Protein AF-A0A7S1KUS8-F1 (afdb_monomer_lite)

Structure (mmCIF, N/CA/C/O backbone):
data_AF-A0A7S1KUS8-F1
#
_entry.id   AF-A0A7S1KUS8-F1
#
loop_
_atom_site.group_PDB
_atom_site.id
_atom_site.type_symbol
_atom_site.label_atom_id
_atom_site.label_alt_id
_atom_site.label_comp_id
_atom_site.label_asym_id
_atom_site.label_entity_id
_atom_site.label_seq_id
_atom_site.pdbx_PDB_ins_code
_atom_site.Cartn_x
_atom_site.Cartn_y
_atom_site.Cartn_z
_atom_site.occupancy
_atom_site.B_iso_or_equiv
_atom_site.auth_seq_id
_atom_site.auth_comp_id
_atom_site.auth_asym_id
_atom_site.auth_atom_id
_atom_site.pdbx_PDB_model_num
ATOM 1 N N . PRO A 1 1 ? -16.842 7.464 4.954 1.00 34.91 1 PRO A N 1
ATOM 2 C CA . PRO A 1 1 ? -17.113 7.419 3.498 1.00 34.91 1 PRO A CA 1
ATOM 3 C C . PRO A 1 1 ? -15.803 7.521 2.700 1.00 34.91 1 PRO A C 1
ATOM 5 O O . PRO A 1 1 ? -15.121 8.533 2.756 1.00 34.91 1 PRO A O 1
ATOM 8 N N . TRP A 1 2 ? -15.451 6.415 2.051 1.00 37.22 2 TRP A N 1
ATOM 9 C CA . TRP A 1 2 ? -14.409 6.182 1.045 1.00 37.22 2 TRP A CA 1
ATOM 10 C C . TRP A 1 2 ? -13.812 7.423 0.346 1.00 37.22 2 TRP A C 1
ATOM 12 O O . TRP A 1 2 ? -14.482 8.041 -0.476 1.00 37.22 2 TRP A O 1
ATOM 22 N N . VAL A 1 3 ? -12.533 7.739 0.606 1.00 41.81 3 VAL A N 1
ATOM 23 C CA . VAL A 1 3 ? -11.787 8.816 -0.098 1.00 41.81 3 VAL A CA 1
ATOM 24 C C . VAL A 1 3 ? -10.615 8.288 -0.952 1.00 41.81 3 VAL A C 1
ATOM 26 O O . VAL A 1 3 ? -10.004 9.045 -1.693 1.00 41.81 3 VAL A O 1
ATOM 29 N N . PHE A 1 4 ? -10.327 6.981 -0.971 1.00 48.00 4 PHE A N 1
ATOM 30 C CA . PHE A 1 4 ? -9.127 6.455 -1.655 1.00 48.00 4 PHE A CA 1
ATOM 31 C C . PHE A 1 4 ? -9.330 5.918 -3.083 1.00 48.00 4 PHE A C 1
ATOM 33 O O . PHE A 1 4 ? -8.444 5.265 -3.621 1.00 48.00 4 PHE A O 1
ATOM 40 N N . LEU A 1 5 ? -10.463 6.197 -3.736 1.00 38.97 5 LEU A N 1
ATOM 41 C CA . LEU A 1 5 ? -10.789 5.615 -5.053 1.00 38.97 5 LEU A CA 1
ATOM 42 C C . LEU A 1 5 ? -10.876 6.618 -6.218 1.00 38.97 5 LEU A C 1
ATOM 44 O O . LEU A 1 5 ? -11.370 6.264 -7.284 1.00 38.97 5 LEU A O 1
ATOM 48 N N . LYS A 1 6 ? -10.365 7.849 -6.072 1.00 33.38 6 LYS A N 1
ATOM 49 C CA . LYS A 1 6 ? -10.420 8.874 -7.137 1.00 33.38 6 LYS A CA 1
ATOM 50 C C . LYS A 1 6 ? -9.049 9.277 -7.698 1.00 33.38 6 LYS A C 1
ATOM 52 O O . LYS A 1 6 ? -8.797 10.456 -7.909 1.00 33.38 6 LYS A O 1
ATOM 57 N N . GLY A 1 7 ? -8.170 8.303 -7.935 1.00 30.69 7 GLY A N 1
ATOM 58 C CA . GLY A 1 7 ? -6.871 8.541 -8.590 1.00 30.69 7 GLY A CA 1
ATOM 59 C C . GLY A 1 7 ? -6.553 7.631 -9.780 1.00 30.69 7 GLY A C 1
ATOM 60 O O . GLY A 1 7 ? -5.672 7.948 -10.564 1.00 30.69 7 GLY A O 1
ATOM 61 N N . ALA A 1 8 ? -7.271 6.520 -9.970 1.00 37.19 8 ALA A N 1
ATOM 62 C CA . ALA A 1 8 ? -6.840 5.465 -10.894 1.00 37.19 8 ALA A CA 1
ATOM 63 C C . ALA A 1 8 ? -7.105 5.726 -12.397 1.00 37.19 8 ALA A C 1
ATOM 65 O O . ALA A 1 8 ? -6.937 4.806 -13.191 1.00 37.19 8 ALA A O 1
ATOM 66 N N . THR A 1 9 ? -7.546 6.920 -12.821 1.00 33.88 9 THR A N 1
ATOM 67 C CA . THR A 1 9 ? -7.896 7.169 -14.245 1.00 33.88 9 THR A CA 1
ATOM 68 C C . THR A 1 9 ? -7.417 8.490 -14.849 1.00 33.88 9 THR A C 1
ATOM 70 O O . THR A 1 9 ? -7.768 8.791 -15.985 1.00 33.88 9 THR A O 1
ATOM 73 N N . THR A 1 10 ? -6.564 9.257 -14.176 1.00 31.78 10 THR A N 1
ATOM 74 C CA . THR A 1 10 ? -5.913 10.424 -14.795 1.00 31.78 10 THR A CA 1
ATOM 75 C C . THR A 1 10 ? -4.418 10.193 -14.813 1.00 31.78 10 THR A C 1
ATOM 77 O O . THR A 1 10 ? -3.794 10.124 -13.758 1.00 31.78 10 THR A O 1
ATOM 80 N N . GLY A 1 11 ? -3.885 9.994 -16.019 1.00 38.25 11 GLY A N 1
ATOM 81 C CA . GLY A 1 11 ? -2.472 9.753 -16.249 1.00 38.25 11 GLY A CA 1
ATOM 82 C C . GLY A 1 11 ? -1.606 10.870 -15.684 1.00 38.25 11 GLY A C 1
ATOM 83 O O . GLY A 1 11 ? -1.838 12.039 -15.962 1.00 38.25 11 GLY A O 1
ATOM 84 N N . ASP A 1 12 ? -0.615 10.483 -14.900 1.00 32.34 12 ASP A N 1
ATOM 85 C CA . ASP A 1 12 ? 0.775 10.685 -15.276 1.00 32.34 12 ASP A CA 1
ATOM 86 C C . ASP A 1 12 ? 1.609 9.621 -14.561 1.00 32.34 12 ASP A C 1
ATOM 88 O O . ASP A 1 12 ? 1.265 9.157 -13.470 1.00 32.34 12 ASP A O 1
ATOM 92 N N . GLY A 1 13 ? 2.628 9.127 -15.252 1.00 40.62 13 GLY A N 1
ATOM 93 C CA . GLY A 1 13 ? 3.414 7.988 -14.812 1.00 40.62 13 GLY A CA 1
ATOM 94 C C . GLY A 1 13 ? 4.251 8.311 -13.584 1.00 40.62 13 GLY A C 1
ATOM 95 O O . GLY A 1 13 ? 5.268 8.968 -13.705 1.00 40.62 13 GLY A O 1
ATOM 96 N N . GLU A 1 14 ? 3.876 7.742 -12.446 1.00 34.97 14 GLU A N 1
ATOM 97 C CA . GLU A 1 14 ? 4.803 7.234 -11.440 1.00 34.97 14 GLU A CA 1
ATOM 98 C C . GLU A 1 14 ? 4.051 6.162 -10.650 1.00 34.97 14 GLU A C 1
ATOM 100 O O . GLU A 1 14 ? 3.120 6.433 -9.892 1.00 34.97 14 GLU A O 1
ATOM 105 N N . GLY A 1 15 ? 4.398 4.900 -10.911 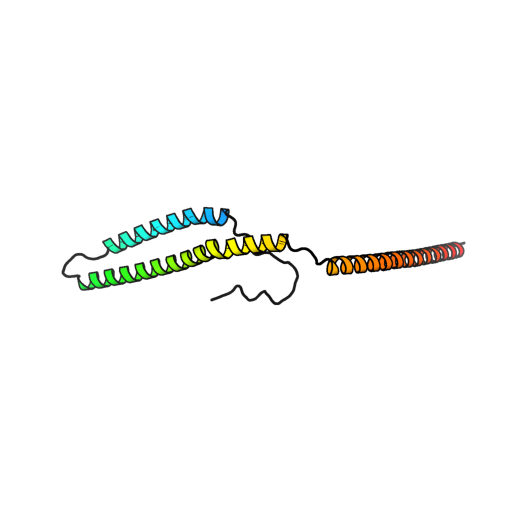1.00 39.22 15 GLY A N 1
ATOM 106 C CA . GLY A 1 15 ? 3.865 3.750 -10.193 1.00 39.22 15 GLY A CA 1
ATOM 107 C C . GLY A 1 15 ? 4.377 3.757 -8.760 1.00 39.22 15 GLY A C 1
ATOM 108 O O . GLY A 1 15 ? 5.284 3.000 -8.421 1.00 39.22 15 GLY A O 1
ATOM 109 N N . GLN A 1 16 ? 3.814 4.619 -7.918 1.00 37.88 16 GLN A N 1
ATOM 110 C CA . GLN A 1 16 ? 4.044 4.560 -6.488 1.00 37.88 16 GLN A CA 1
ATOM 111 C C . GLN A 1 16 ? 3.333 3.303 -5.986 1.00 37.88 16 GLN A C 1
ATOM 113 O O . GLN A 1 16 ? 2.118 3.282 -5.773 1.00 37.88 16 GLN A O 1
ATOM 118 N N . LEU A 1 17 ? 4.101 2.216 -5.866 1.00 45.41 17 LEU A N 1
ATOM 119 C CA . LEU A 1 17 ? 3.689 1.037 -5.118 1.00 45.41 17 LEU A CA 1
ATOM 120 C C . LEU A 1 17 ? 3.102 1.516 -3.781 1.00 45.41 17 LEU A C 1
ATOM 122 O O . LEU A 1 17 ? 3.689 2.412 -3.162 1.00 45.41 17 LEU A O 1
ATOM 126 N N . PRO A 1 18 ? 1.955 0.970 -3.333 1.00 47.75 18 PRO A N 1
ATOM 127 C CA . PRO A 1 18 ? 1.435 1.306 -2.018 1.00 47.75 18 PRO A CA 1
ATOM 128 C C . PRO A 1 18 ? 2.563 1.092 -1.004 1.00 47.75 18 PRO A C 1
ATOM 130 O O . PRO A 1 18 ? 3.224 0.048 -1.074 1.00 47.75 18 PRO A O 1
ATOM 133 N N . PRO A 1 19 ? 2.835 2.071 -0.122 1.00 46.91 19 PRO A N 1
ATOM 134 C CA . PRO A 1 19 ? 3.954 1.977 0.800 1.00 46.91 19 PRO A CA 1
ATOM 135 C C . PRO A 1 19 ? 3.842 0.655 1.557 1.00 46.91 19 PRO A C 1
ATOM 137 O O . PRO A 1 19 ? 2.766 0.313 2.06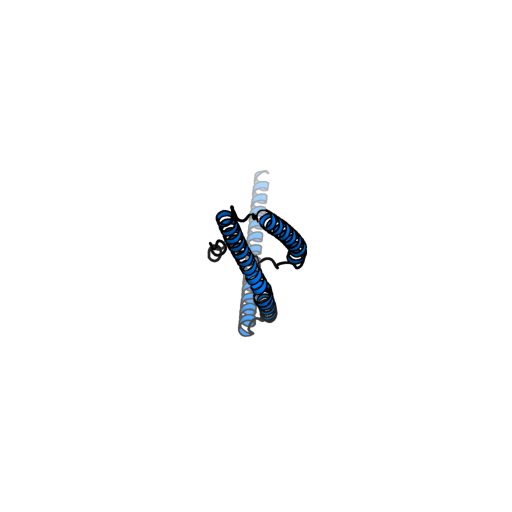2 1.00 46.91 19 PRO A O 1
ATOM 140 N N . LEU A 1 20 ? 4.931 -0.124 1.567 1.00 50.16 20 LEU A N 1
ATOM 141 C CA . LEU A 1 20 ? 5.023 -1.304 2.419 1.00 50.16 20 LEU A CA 1
ATOM 142 C C . LEU A 1 20 ? 4.734 -0.823 3.839 1.00 50.16 20 LEU A C 1
ATOM 144 O O . LEU A 1 20 ? 5.500 -0.025 4.366 1.00 50.16 20 LEU A O 1
ATOM 148 N N . VAL A 1 21 ? 3.635 -1.285 4.438 1.00 53.69 21 VAL A N 1
ATOM 149 C CA . VAL A 1 21 ? 3.401 -1.064 5.867 1.00 53.69 21 VAL A CA 1
ATOM 150 C C . VAL A 1 21 ? 4.555 -1.736 6.593 1.00 53.69 21 VAL A C 1
ATOM 152 O O . VAL A 1 21 ? 4.696 -2.962 6.563 1.00 53.69 21 VAL A O 1
ATOM 155 N N . THR A 1 22 ? 5.429 -0.903 7.135 1.00 56.44 22 THR A N 1
ATOM 156 C CA . THR A 1 22 ? 6.677 -1.295 7.769 1.00 56.44 22 THR A CA 1
ATOM 157 C C . THR A 1 22 ? 6.374 -1.925 9.123 1.00 56.44 22 THR A C 1
ATOM 159 O O . THR A 1 22 ? 5.443 -1.520 9.815 1.00 56.44 22 THR A O 1
ATOM 162 N N . GLU A 1 23 ? 7.155 -2.926 9.532 1.00 52.09 23 GLU A N 1
ATOM 163 C CA . GLU A 1 23 ? 7.015 -3.555 10.858 1.00 52.09 23 GLU A CA 1
ATOM 164 C C . GLU A 1 23 ? 7.124 -2.532 12.005 1.00 52.09 23 GLU A C 1
ATOM 166 O O . GLU A 1 23 ? 6.550 -2.727 13.079 1.00 52.09 23 GLU A O 1
ATOM 171 N N . ASP A 1 24 ? 7.803 -1.413 11.757 1.00 51.72 24 ASP A N 1
ATOM 172 C CA . ASP A 1 24 ? 7.920 -0.293 12.688 1.00 51.72 24 ASP A CA 1
ATOM 173 C C . ASP A 1 24 ? 6.579 0.413 12.950 1.00 51.72 24 ASP A C 1
ATOM 175 O O . ASP A 1 24 ? 6.301 0.776 14.097 1.00 51.72 24 ASP A O 1
ATOM 179 N N . ASP A 1 25 ? 5.678 0.479 11.961 1.00 58.69 25 ASP A N 1
ATOM 180 C CA . ASP A 1 25 ? 4.332 1.042 12.143 1.00 58.69 25 ASP A CA 1
ATOM 181 C C . ASP A 1 25 ? 3.484 0.184 13.094 1.00 58.69 25 ASP A C 1
ATOM 183 O O . ASP A 1 25 ? 2.629 0.692 13.826 1.00 58.69 25 ASP A O 1
ATOM 187 N N . GLN A 1 26 ? 3.725 -1.131 13.119 1.00 57.12 26 GLN A N 1
ATOM 188 C CA . GLN A 1 26 ? 3.044 -2.046 14.037 1.00 57.12 26 GLN A CA 1
ATOM 189 C C . GLN A 1 26 ? 3.641 -1.995 15.450 1.00 57.12 26 GLN A C 1
ATOM 191 O O . GLN A 1 26 ? 2.887 -2.034 16.427 1.00 57.12 26 GLN A O 1
ATOM 196 N N . LYS A 1 27 ? 4.966 -1.848 15.586 1.00 57.03 27 LYS A N 1
ATOM 197 C CA . LYS A 1 27 ? 5.642 -1.754 16.894 1.00 57.03 27 LYS A CA 1
ATOM 198 C C . LYS A 1 27 ? 5.272 -0.491 17.665 1.00 57.03 27 LYS A C 1
ATOM 200 O O . LYS A 1 27 ? 5.083 -0.565 18.877 1.00 57.03 27 LYS A O 1
ATOM 205 N N . GLU A 1 28 ? 5.093 0.643 16.991 1.00 62.06 28 GLU A N 1
ATOM 206 C CA . GLU A 1 28 ? 4.625 1.873 17.645 1.00 62.06 28 GLU A CA 1
ATOM 207 C C . GLU A 1 28 ? 3.150 1.830 18.070 1.00 62.06 28 GLU A C 1
ATOM 209 O O . GLU A 1 28 ? 2.724 2.597 18.941 1.00 62.06 28 GLU A O 1
ATOM 214 N N . LYS A 1 29 ? 2.349 0.959 17.453 1.00 64.44 29 LYS A N 1
ATOM 215 C CA . LYS A 1 29 ? 0.903 0.896 17.686 1.00 64.44 29 LYS A CA 1
ATOM 216 C C . LYS A 1 29 ? 0.551 0.167 18.985 1.00 64.44 29 LYS A C 1
ATOM 218 O O . LYS A 1 29 ? -0.391 0.565 19.667 1.00 64.44 29 LYS A O 1
ATOM 223 N N . ILE A 1 30 ? 1.344 -0.836 19.370 1.00 62.72 30 ILE A N 1
ATOM 224 C CA . ILE A 1 30 ? 1.103 -1.664 20.563 1.00 62.72 30 ILE A CA 1
ATOM 225 C C . ILE A 1 30 ? 1.137 -0.835 21.866 1.00 62.72 30 ILE A C 1
ATOM 227 O O . ILE A 1 30 ? 0.181 -0.920 22.639 1.00 62.72 30 ILE A O 1
ATOM 231 N N . PRO A 1 31 ? 2.148 0.021 22.128 1.00 67.69 31 PRO A N 1
ATOM 232 C CA . PRO A 1 31 ? 2.157 0.866 23.325 1.00 67.69 31 PRO A CA 1
ATOM 233 C C . PRO A 1 31 ? 0.976 1.843 23.377 1.00 67.69 31 PRO A C 1
ATOM 235 O O . PRO A 1 31 ? 0.392 2.050 24.442 1.00 67.69 31 PRO A O 1
ATOM 238 N N . LYS A 1 32 ? 0.585 2.404 22.222 1.00 72.38 32 LYS A N 1
ATOM 239 C CA . LYS A 1 32 ? -0.551 3.334 22.104 1.00 72.38 32 LYS A CA 1
ATOM 240 C C . LYS A 1 32 ? -1.879 2.634 22.431 1.00 72.38 32 LYS A C 1
ATOM 242 O O . LYS A 1 32 ? -2.702 3.194 23.153 1.00 72.38 32 LYS A O 1
ATOM 247 N N . GLU A 1 33 ? -2.069 1.392 21.980 1.00 69.38 33 GLU A N 1
ATOM 248 C CA . GLU A 1 33 ? -3.240 0.581 22.348 1.00 69.38 33 GLU A CA 1
ATOM 249 C C . GLU A 1 33 ? -3.261 0.207 23.836 1.00 69.38 33 GLU A C 1
ATOM 251 O O . GLU A 1 33 ? -4.316 0.286 24.465 1.00 69.38 33 GLU A O 1
ATOM 256 N N . ILE A 1 34 ? -2.118 -0.160 24.427 1.00 70.31 34 ILE A N 1
ATOM 257 C CA . ILE A 1 34 ? -2.028 -0.487 25.863 1.00 70.31 34 ILE A CA 1
ATOM 258 C C . ILE A 1 34 ? -2.409 0.728 26.716 1.00 70.31 34 ILE A C 1
ATOM 260 O O . ILE A 1 34 ? -3.209 0.613 27.648 1.00 70.31 34 ILE A O 1
ATOM 264 N N . GLN A 1 35 ? -1.882 1.905 26.372 1.00 73.56 35 GLN A N 1
ATOM 265 C CA . GLN A 1 35 ? -2.202 3.144 27.075 1.00 73.56 35 GLN A CA 1
ATOM 266 C C . GLN A 1 35 ? -3.681 3.519 26.921 1.00 73.56 35 GLN A C 1
ATOM 268 O O . GLN A 1 35 ? -4.321 3.916 27.896 1.00 73.56 35 GLN A O 1
ATOM 273 N N . SER A 1 36 ? -4.245 3.333 25.723 1.00 74.38 36 SER A N 1
ATOM 274 C CA . SER A 1 36 ? -5.676 3.524 25.485 1.00 74.38 36 SER A CA 1
ATOM 275 C C . SER A 1 36 ? -6.514 2.617 26.393 1.00 74.38 36 SER A C 1
ATOM 277 O O . SER A 1 36 ? -7.370 3.123 27.121 1.00 74.38 36 SER A O 1
ATOM 279 N N . ARG A 1 37 ? -6.219 1.306 26.436 1.00 75.25 37 ARG A N 1
ATOM 280 C CA . ARG A 1 37 ? -6.937 0.320 27.272 1.00 75.25 37 ARG A CA 1
ATOM 281 C C . ARG A 1 37 ? -6.959 0.708 28.748 1.00 75.25 37 ARG A C 1
ATOM 283 O O . ARG A 1 37 ? -8.026 0.687 29.356 1.00 75.25 37 ARG A O 1
ATOM 290 N N . SER A 1 38 ? -5.816 1.119 29.297 1.00 76.12 38 SER A N 1
ATOM 291 C CA . SER A 1 38 ? -5.721 1.556 30.696 1.00 76.12 38 SER A CA 1
ATOM 292 C C . SER A 1 38 ? -6.593 2.790 30.986 1.00 76.12 38 SER A C 1
ATOM 294 O O . SER A 1 38 ? -7.278 2.844 32.009 1.00 76.12 38 SER A O 1
ATOM 296 N N . GLY A 1 39 ? -6.649 3.754 30.059 1.00 79.38 39 GLY A N 1
ATOM 297 C CA . GLY A 1 39 ? -7.515 4.932 30.193 1.00 79.38 39 GLY A CA 1
ATOM 298 C C . GLY A 1 39 ? -9.011 4.594 30.174 1.00 79.38 39 GLY A C 1
ATOM 299 O O . GLY A 1 39 ? -9.806 5.197 30.903 1.00 79.38 39 GLY A O 1
ATOM 300 N N . ILE A 1 40 ? -9.401 3.599 29.378 1.00 80.12 40 ILE A N 1
ATOM 301 C CA . ILE A 1 40 ? -10.791 3.137 29.281 1.00 80.12 40 ILE A CA 1
ATOM 302 C C . ILE A 1 40 ? -11.212 2.391 30.548 1.00 80.12 40 ILE A C 1
ATOM 304 O O . ILE A 1 40 ? -12.292 2.652 31.071 1.00 80.12 40 ILE A O 1
ATOM 308 N N . GLU A 1 41 ? -10.357 1.515 31.077 1.00 81.31 41 GLU A N 1
ATOM 309 C CA . GLU A 1 41 ? -10.616 0.783 32.323 1.00 81.31 41 GLU A CA 1
ATOM 310 C C . GLU A 1 41 ? -10.780 1.734 33.519 1.00 81.31 41 GLU A C 1
ATOM 312 O O . GLU A 1 41 ? -11.708 1.588 34.320 1.00 81.31 41 GLU A O 1
ATOM 317 N N . SER A 1 42 ? -9.939 2.771 33.593 1.00 83.94 42 SER A N 1
ATOM 318 C CA . SER A 1 42 ? -10.060 3.829 34.601 1.00 83.94 42 SER A CA 1
ATOM 319 C C . SER A 1 42 ? -11.385 4.594 34.478 1.00 83.94 42 SER A C 1
ATOM 321 O O . SER A 1 42 ? -12.065 4.834 35.478 1.00 83.94 42 SER A O 1
ATOM 323 N N . THR A 1 43 ? -11.795 4.921 33.250 1.00 84.88 43 THR A N 1
ATOM 324 C CA . THR A 1 43 ? -13.059 5.625 32.983 1.00 84.88 43 THR A CA 1
ATOM 325 C C . THR A 1 43 ? -14.274 4.765 33.343 1.00 84.88 43 THR A C 1
ATOM 327 O O . THR A 1 43 ? -15.207 5.257 33.976 1.00 84.88 43 THR A O 1
ATOM 330 N N . LEU A 1 44 ? -14.250 3.474 33.000 1.00 84.62 44 LEU A N 1
ATOM 331 C CA . LEU A 1 44 ? -15.312 2.524 33.337 1.00 84.62 44 LEU A CA 1
ATOM 332 C C . LEU A 1 44 ? -15.434 2.336 34.854 1.00 84.62 44 LEU A C 1
ATOM 334 O O . LEU A 1 44 ? -16.539 2.359 35.391 1.00 84.62 44 LEU A O 1
ATOM 338 N N . SER A 1 45 ? -14.298 2.216 35.546 1.00 86.81 45 SER A N 1
ATOM 339 C CA . SER A 1 45 ? -14.246 2.101 37.007 1.00 86.81 45 SER A CA 1
ATOM 340 C C . SER A 1 45 ? -14.830 3.333 37.694 1.00 86.81 45 SER A C 1
ATOM 342 O O . SER A 1 45 ? -15.580 3.200 38.658 1.00 86.81 45 SER A O 1
ATOM 344 N N . LYS A 1 46 ? -14.549 4.530 37.167 1.00 88.69 46 LYS A N 1
ATOM 345 C CA . LYS A 1 46 ? -15.147 5.773 37.663 1.00 88.69 46 LYS A CA 1
ATOM 346 C C . LYS A 1 46 ? -16.666 5.786 37.474 1.00 88.69 46 LYS A C 1
ATOM 348 O O . LYS A 1 46 ? -17.394 6.065 38.417 1.00 88.69 46 LYS A O 1
ATOM 353 N N . TRP A 1 47 ? -17.156 5.414 36.292 1.00 86.31 47 TRP A N 1
ATOM 354 C CA . TRP A 1 47 ? -18.598 5.368 36.034 1.00 86.31 47 TRP A CA 1
ATOM 355 C C . TRP A 1 47 ? -19.338 4.331 36.879 1.00 86.31 47 TRP A C 1
ATOM 357 O O . TRP A 1 47 ? -20.496 4.556 37.208 1.00 86.31 47 TRP A O 1
ATOM 367 N N . LEU A 1 48 ? -18.686 3.227 37.253 1.00 88.81 48 LEU A N 1
ATOM 368 C CA . LEU A 1 48 ? -19.245 2.255 38.196 1.00 88.81 48 LEU A CA 1
ATOM 369 C C . LEU A 1 48 ? -19.387 2.833 39.610 1.00 88.81 48 LEU A C 1
ATOM 371 O O . LEU A 1 48 ? -20.372 2.545 40.283 1.00 88.81 48 LEU A O 1
ATOM 375 N N . GLN A 1 49 ? -18.429 3.652 40.050 1.00 89.94 49 GLN A N 1
ATOM 376 C CA . GLN A 1 49 ? -18.476 4.318 41.357 1.00 89.94 49 GLN A CA 1
ATOM 377 C C . GLN A 1 49 ? -19.538 5.427 41.420 1.00 89.94 49 GLN A C 1
ATOM 379 O O . GLN A 1 49 ? -20.055 5.705 42.496 1.00 89.94 49 GLN A O 1
ATOM 384 N N . ASP A 1 50 ? -19.890 6.024 40.278 1.00 88.75 50 ASP A N 1
ATOM 385 C CA . ASP A 1 50 ? -20.901 7.085 40.176 1.00 88.75 50 ASP A CA 1
ATOM 386 C C . ASP A 1 50 ? -22.358 6.559 40.223 1.00 88.75 50 ASP A C 1
ATOM 388 O O . ASP A 1 50 ? -23.308 7.356 40.182 1.00 88.75 50 ASP A O 1
ATOM 392 N N . ILE A 1 51 ? -22.558 5.234 40.275 1.00 88.50 51 ILE A N 1
ATOM 393 C CA . ILE A 1 51 ? -23.884 4.611 40.375 1.00 88.50 51 ILE A CA 1
ATOM 394 C C . ILE A 1 51 ? -24.355 4.676 41.835 1.00 88.50 51 ILE A C 1
ATOM 396 O O . ILE A 1 51 ? -23.714 4.088 42.711 1.00 88.50 51 ILE A O 1
ATOM 400 N N . PRO A 1 52 ? -25.482 5.350 42.116 1.00 88.56 52 PRO A N 1
ATOM 401 C CA . PRO A 1 52 ? -25.999 5.426 43.468 1.00 88.56 52 PRO A CA 1
ATOM 402 C C . PRO A 1 52 ? -26.463 4.058 43.973 1.00 88.56 52 PRO A C 1
ATOM 404 O O . PRO A 1 52 ? -27.044 3.259 43.240 1.00 88.56 52 PRO A O 1
ATOM 407 N N . THR A 1 53 ? -26.195 3.791 45.251 1.00 88.12 53 THR A N 1
ATOM 408 C CA . THR A 1 53 ? -26.528 2.521 45.925 1.00 88.12 53 THR A CA 1
ATOM 409 C C . THR A 1 53 ? -27.715 2.647 46.879 1.00 88.12 53 THR A C 1
ATOM 411 O O . THR A 1 53 ? -28.173 1.661 47.455 1.00 88.12 53 THR A O 1
ATOM 414 N N . GLU A 1 54 ? -28.238 3.859 47.048 1.00 90.25 54 GLU A N 1
ATOM 415 C CA . GLU A 1 54 ? -29.310 4.160 47.984 1.00 90.25 54 GLU A CA 1
ATOM 416 C C . GLU A 1 54 ? -30.682 3.824 47.382 1.00 90.25 54 GLU A C 1
ATOM 418 O O . GLU A 1 54 ? -31.008 4.214 46.263 1.00 90.25 54 GLU A O 1
ATOM 423 N N . ALA A 1 55 ? -31.540 3.155 48.158 1.00 79.94 55 ALA A N 1
ATOM 424 C CA . ALA A 1 55 ? -32.831 2.642 47.683 1.00 79.94 55 ALA A CA 1
ATOM 425 C C . ALA A 1 55 ? -33.831 3.719 47.206 1.00 79.94 55 ALA A C 1
ATOM 427 O O . ALA A 1 55 ? -34.818 3.393 46.557 1.00 79.94 55 ALA A O 1
ATOM 428 N N . HIS A 1 56 ? -33.598 4.996 47.517 1.00 87.50 56 HIS A N 1
ATOM 429 C CA . HIS A 1 56 ? -34.446 6.104 47.066 1.00 87.50 56 HIS A CA 1
ATOM 430 C C . HIS A 1 56 ? -34.029 6.672 45.696 1.00 87.50 56 HIS A C 1
ATOM 432 O O . HIS A 1 56 ? -34.753 7.491 45.142 1.00 87.50 56 HIS A O 1
ATOM 438 N N . GLN A 1 57 ? -32.893 6.229 45.145 1.00 87.88 57 GLN A N 1
ATOM 439 C CA . GLN A 1 57 ? -32.335 6.672 43.859 1.00 87.88 57 GLN A CA 1
ATOM 440 C C . GLN A 1 57 ? -32.318 5.537 42.821 1.00 87.88 57 GLN A C 1
ATOM 442 O O . GLN A 1 57 ? -31.517 5.551 41.891 1.00 87.88 57 GLN A O 1
ATOM 447 N N . ILE A 1 58 ? -33.189 4.531 42.973 1.00 88.19 58 ILE A N 1
ATOM 448 C CA . ILE A 1 58 ? -33.211 3.346 42.099 1.00 88.19 58 ILE A CA 1
ATOM 449 C C . ILE A 1 58 ? -33.400 3.734 40.629 1.00 88.19 58 ILE A C 1
ATOM 451 O O . ILE A 1 58 ? -32.686 3.207 39.781 1.00 88.19 58 ILE A O 1
ATOM 455 N N . ASP A 1 59 ? -34.292 4.678 40.324 1.00 90.31 59 ASP A N 1
ATOM 456 C CA . ASP A 1 59 ? -34.524 5.118 38.942 1.00 90.31 59 ASP A CA 1
ATOM 457 C C . ASP A 1 59 ? -33.260 5.750 38.327 1.00 90.31 59 ASP A C 1
ATOM 459 O O . ASP A 1 59 ? -32.868 5.415 37.210 1.00 90.31 59 ASP A O 1
ATOM 463 N N . GLU A 1 60 ? -32.539 6.577 39.093 1.00 90.75 60 GLU A N 1
ATOM 464 C CA . GLU A 1 60 ? -31.261 7.159 38.658 1.00 90.75 60 GLU A CA 1
ATOM 465 C C . GLU A 1 60 ? -30.168 6.088 38.494 1.00 90.75 60 GLU A C 1
ATOM 467 O O . GLU A 1 60 ? -29.368 6.137 37.554 1.00 90.75 60 GLU A O 1
ATOM 472 N N . ALA A 1 61 ? -30.132 5.094 39.386 1.00 90.38 61 ALA A N 1
ATOM 473 C CA . ALA A 1 61 ? -29.210 3.969 39.284 1.00 90.38 61 ALA A CA 1
ATOM 474 C C . ALA A 1 61 ? -29.462 3.157 38.004 1.00 90.38 61 ALA A C 1
ATOM 476 O O . ALA A 1 61 ? -28.508 2.815 37.300 1.00 90.38 61 ALA A O 1
ATOM 477 N N . VAL A 1 62 ? -30.730 2.897 37.668 1.00 92.19 62 VAL A N 1
ATOM 478 C CA . VAL A 1 62 ? -31.125 2.198 36.436 1.00 92.19 62 VAL A CA 1
ATOM 479 C C . VAL A 1 62 ? -30.676 2.981 35.201 1.00 92.19 62 VAL A C 1
ATOM 481 O O . VAL A 1 62 ? -30.028 2.399 34.326 1.00 92.19 62 VAL A O 1
ATOM 484 N N . ASP A 1 63 ? -30.916 4.293 35.155 1.00 92.06 63 ASP A N 1
ATOM 485 C CA . ASP A 1 63 ? -30.493 5.146 34.036 1.00 92.06 63 ASP A CA 1
ATOM 486 C C . ASP A 1 63 ? -28.968 5.152 33.854 1.00 92.06 63 ASP A C 1
ATOM 488 O O . ASP A 1 63 ? -28.457 5.011 32.734 1.00 92.06 63 ASP A O 1
ATOM 492 N N . LYS A 1 64 ? -28.207 5.260 34.952 1.00 90.69 64 LYS A N 1
ATOM 493 C CA . LYS A 1 64 ? -26.736 5.225 34.910 1.00 90.69 64 LYS A CA 1
ATOM 494 C C . LYS A 1 64 ? -26.206 3.864 34.466 1.00 90.69 64 LYS A C 1
ATOM 496 O O . LYS A 1 64 ? -25.288 3.820 33.644 1.00 90.69 64 LYS A O 1
ATOM 501 N N . VAL A 1 65 ? -26.798 2.763 34.932 1.00 92.81 65 VAL A N 1
ATOM 502 C CA . VAL A 1 65 ? -26.444 1.404 34.485 1.00 92.81 65 VAL A CA 1
ATOM 503 C C . VAL A 1 65 ? -26.742 1.232 32.996 1.00 92.81 65 VAL A C 1
ATOM 505 O O . VAL A 1 65 ? -25.885 0.761 32.246 1.00 92.81 65 VAL A O 1
ATOM 508 N N . GLN A 1 66 ? -27.916 1.656 32.529 1.00 92.06 66 GLN A N 1
ATOM 509 C CA . GLN A 1 66 ? -28.287 1.547 31.119 1.00 92.06 66 GLN A CA 1
ATOM 510 C C . GLN A 1 66 ? -27.347 2.370 30.227 1.00 92.06 66 GLN A C 1
ATOM 512 O O . GLN A 1 66 ? -26.880 1.890 29.189 1.00 92.06 66 GLN A O 1
ATOM 517 N N . MET A 1 67 ? -26.999 3.585 30.654 1.00 90.25 67 MET A N 1
ATOM 518 C CA . MET A 1 67 ? -26.029 4.427 29.959 1.00 90.25 67 MET A CA 1
ATOM 519 C C . MET A 1 67 ? -24.633 3.793 29.927 1.00 90.25 67 MET A C 1
ATOM 521 O O . MET A 1 67 ? -23.963 3.837 28.891 1.00 90.25 67 MET A O 1
ATOM 525 N N . LEU A 1 68 ? -24.199 3.180 31.032 1.00 91.12 68 LEU A N 1
ATOM 526 C CA . LEU A 1 68 ? -22.923 2.475 31.126 1.00 91.12 68 LEU A CA 1
ATOM 527 C C . LEU A 1 68 ? -22.860 1.312 30.127 1.00 91.12 68 LEU A C 1
ATOM 529 O O . LEU A 1 68 ? -21.883 1.192 29.383 1.00 91.12 68 LEU A O 1
ATOM 533 N N . VAL A 1 69 ? -23.920 0.502 30.050 1.00 92.62 69 VAL A N 1
ATOM 534 C CA . VAL A 1 69 ? -24.031 -0.616 29.098 1.00 92.62 69 VAL A CA 1
ATOM 535 C C . VAL A 1 69 ? -23.965 -0.117 27.655 1.00 92.62 69 VAL A C 1
ATOM 537 O O . VAL A 1 69 ? -23.179 -0.641 26.863 1.00 92.62 69 VAL A O 1
ATOM 540 N N . LEU A 1 70 ? -24.724 0.927 27.307 1.00 91.38 70 LEU A N 1
ATOM 541 C CA . LEU A 1 70 ? -24.728 1.494 25.953 1.00 91.38 70 LEU A CA 1
ATOM 542 C C . LEU A 1 70 ? -23.352 2.031 25.543 1.00 91.38 70 LEU A C 1
ATOM 544 O O . LEU A 1 70 ? -22.883 1.758 24.432 1.00 91.38 70 LEU A O 1
ATOM 548 N N . LYS A 1 71 ? -22.681 2.761 26.440 1.00 87.31 71 LYS A N 1
ATOM 549 C CA . LYS A 1 71 ? -21.328 3.276 26.192 1.00 87.31 71 LYS A CA 1
ATOM 550 C C . LYS A 1 71 ? -20.322 2.141 26.024 1.00 87.31 71 LYS A C 1
ATOM 552 O O . LYS A 1 71 ? -19.538 2.167 25.076 1.00 87.31 71 LYS A O 1
ATOM 557 N N . THR A 1 72 ? -20.391 1.124 26.882 1.00 88.25 72 THR A N 1
ATOM 558 C CA . THR A 1 72 ? -19.504 -0.047 26.833 1.00 88.25 72 THR A CA 1
ATOM 559 C C . THR A 1 72 ? -19.697 -0.830 25.539 1.00 88.25 72 THR A C 1
ATOM 561 O O . THR A 1 72 ? -18.726 -1.158 24.861 1.00 88.25 72 THR A O 1
ATOM 564 N N . TYR A 1 73 ? -20.945 -1.061 25.131 1.00 90.44 73 TYR A N 1
ATOM 565 C CA . TYR A 1 73 ? -21.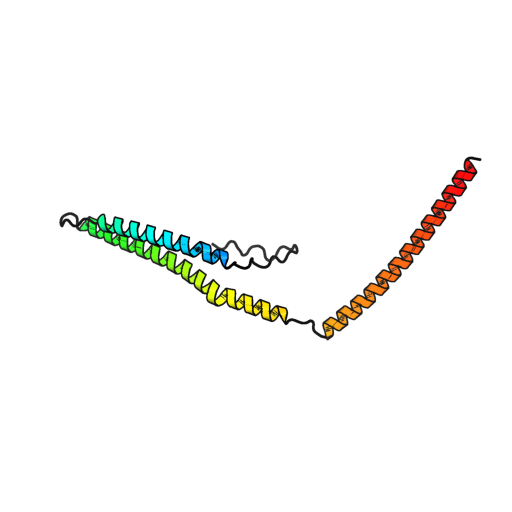249 -1.725 23.869 1.00 90.44 73 TYR A CA 1
ATOM 566 C C . TYR A 1 73 ? -20.726 -0.937 22.662 1.00 90.44 73 TYR A C 1
ATOM 568 O O . TYR A 1 73 ? -20.074 -1.507 21.785 1.00 90.44 73 TYR A O 1
ATOM 576 N N . SER A 1 74 ? -20.962 0.380 22.618 1.00 86.56 74 SER A N 1
ATOM 577 C CA . SER A 1 74 ? -20.453 1.215 21.525 1.00 86.56 74 SER A CA 1
ATOM 578 C C . SER A 1 74 ? -18.927 1.192 21.460 1.00 86.56 74 SER A C 1
ATOM 580 O O . SER A 1 74 ? -18.364 1.157 20.365 1.00 86.56 74 SER A O 1
ATOM 582 N N . PHE A 1 75 ? -18.269 1.177 22.621 1.00 85.75 75 PHE A N 1
ATOM 583 C CA . PHE A 1 75 ? -16.823 1.066 22.719 1.00 85.75 75 PHE A CA 1
ATOM 584 C C . PHE A 1 75 ? -16.316 -0.272 22.162 1.00 85.75 75 PHE A C 1
ATOM 586 O O . PHE A 1 75 ? -15.488 -0.273 21.250 1.00 85.75 75 PHE A O 1
ATOM 593 N N . ILE A 1 76 ? -16.863 -1.400 22.635 1.00 88.12 76 ILE A N 1
ATOM 594 C CA . ILE A 1 76 ? -16.508 -2.742 22.146 1.00 88.12 76 ILE A CA 1
ATOM 595 C C . ILE A 1 76 ? -16.704 -2.822 20.633 1.00 88.12 76 ILE A C 1
ATOM 597 O O . ILE A 1 76 ? -15.814 -3.276 19.922 1.00 88.12 76 ILE A O 1
ATOM 601 N N . ARG A 1 77 ? -17.840 -2.339 20.121 1.00 87.69 77 ARG A N 1
ATOM 602 C CA . ARG A 1 77 ? -18.130 -2.352 18.684 1.00 87.69 77 ARG A CA 1
ATOM 603 C C . ARG A 1 77 ? -17.088 -1.576 17.880 1.00 87.69 77 ARG A C 1
ATOM 605 O O . ARG A 1 77 ? -16.650 -2.073 16.850 1.00 87.69 77 ARG A O 1
ATOM 612 N N . SER A 1 78 ? -16.687 -0.390 18.343 1.00 83.62 78 SER A N 1
ATOM 613 C CA . SER A 1 78 ? -15.638 0.394 17.679 1.00 83.62 78 SER A CA 1
ATOM 614 C C . SER A 1 78 ? -14.321 -0.380 17.628 1.00 83.62 78 SER A C 1
ATOM 616 O O . SER A 1 78 ? -13.724 -0.498 16.566 1.00 83.62 78 SER A O 1
ATOM 618 N N . GLN A 1 79 ? -13.914 -0.968 18.755 1.00 83.94 79 GLN A N 1
ATOM 619 C CA . GLN A 1 79 ? -12.677 -1.745 18.837 1.00 83.94 79 GLN A CA 1
ATOM 620 C C . GLN A 1 79 ? -12.709 -2.982 17.943 1.00 83.94 79 GLN A C 1
ATOM 622 O O . GLN A 1 79 ? -11.739 -3.274 17.253 1.00 83.94 79 GLN A O 1
ATOM 627 N N . VAL A 1 80 ? -13.824 -3.713 17.928 1.00 87.56 80 VAL A N 1
ATOM 628 C CA . VAL A 1 80 ? -13.969 -4.904 17.086 1.00 87.56 80 VAL A CA 1
ATOM 629 C C . VAL A 1 80 ? -13.865 -4.536 15.607 1.00 87.56 80 VAL A C 1
ATOM 631 O O . VAL A 1 80 ? -13.194 -5.254 14.874 1.00 87.56 80 VAL A O 1
ATOM 634 N N . CYS A 1 81 ? -14.455 -3.422 15.163 1.00 83.50 81 CYS A N 1
ATOM 635 C CA . CYS A 1 81 ? -14.302 -2.958 13.781 1.00 83.50 81 CYS A CA 1
ATOM 636 C C . CYS A 1 81 ? -12.829 -2.716 13.415 1.00 83.50 81 CYS A C 1
ATOM 638 O O . CYS A 1 81 ? -12.367 -3.237 12.399 1.00 83.50 81 CYS A O 1
ATOM 640 N N . ASP A 1 82 ? -12.089 -2.005 14.268 1.00 80.00 82 ASP A N 1
ATOM 641 C CA . ASP A 1 82 ? -10.668 -1.717 14.040 1.00 80.00 82 ASP A CA 1
ATOM 642 C C . ASP A 1 82 ? -9.828 -3.009 14.014 1.00 80.00 82 ASP A C 1
ATOM 644 O O . ASP A 1 82 ? -8.959 -3.193 13.158 1.00 80.00 82 ASP A O 1
ATOM 648 N N . GLN A 1 83 ? -10.111 -3.950 14.921 1.00 85.06 83 GLN A N 1
ATOM 649 C CA . GLN A 1 83 ? -9.410 -5.236 14.986 1.00 85.06 83 GLN A CA 1
ATOM 650 C C . GLN A 1 83 ? -9.739 -6.144 13.795 1.00 85.06 83 GLN A C 1
ATOM 652 O O . GLN A 1 83 ? -8.853 -6.834 13.293 1.00 85.06 83 GLN A O 1
ATOM 657 N N . VAL A 1 84 ? -10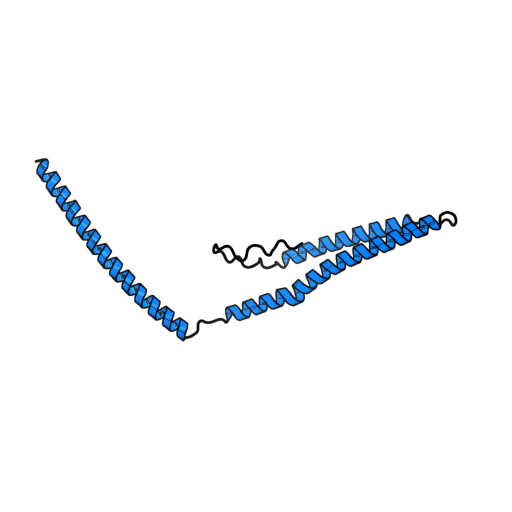.979 -6.132 13.298 1.00 85.00 84 VAL A N 1
ATOM 658 C CA . VAL A 1 84 ? -11.365 -6.875 12.087 1.00 85.00 84 VAL A CA 1
ATOM 659 C C . VAL A 1 84 ? -10.632 -6.327 10.863 1.00 85.00 84 VAL A C 1
ATOM 661 O O . VAL A 1 84 ? -10.161 -7.113 10.040 1.00 85.00 84 VAL A O 1
ATOM 664 N N . GLU A 1 85 ? -10.473 -5.007 10.753 1.00 79.81 85 GLU A N 1
ATOM 665 C CA . GLU A 1 85 ? -9.680 -4.400 9.680 1.00 79.81 85 GLU A CA 1
ATOM 666 C C . GLU A 1 85 ? -8.205 -4.819 9.766 1.00 79.81 85 GLU A C 1
ATOM 668 O O . GLU A 1 85 ? -7.625 -5.261 8.769 1.00 79.81 85 GLU A O 1
ATOM 673 N N . LEU A 1 86 ? -7.605 -4.758 10.959 1.00 79.81 86 LEU A N 1
ATOM 674 C CA . LEU A 1 86 ? -6.217 -5.179 11.175 1.00 79.81 86 LEU A CA 1
ATOM 675 C C . LEU A 1 86 ? -6.005 -6.667 10.899 1.00 79.81 86 LEU A C 1
ATOM 677 O O . LEU A 1 86 ? -4.996 -7.050 10.297 1.00 79.81 86 LEU A O 1
ATOM 681 N N . PHE A 1 87 ? -6.960 -7.502 11.301 1.00 86.62 87 PHE A N 1
ATOM 682 C CA . PHE A 1 87 ? -6.961 -8.923 10.994 1.00 86.62 87 PHE A CA 1
ATOM 683 C C . PHE A 1 87 ? -7.008 -9.142 9.482 1.00 86.62 87 PHE A C 1
ATOM 685 O O . PHE A 1 87 ? -6.168 -9.858 8.934 1.00 86.62 87 PHE A O 1
ATOM 692 N N . ALA A 1 88 ? -7.934 -8.477 8.787 1.00 83.19 88 ALA A N 1
ATOM 693 C CA . ALA A 1 88 ? -8.070 -8.623 7.346 1.00 83.19 88 ALA A CA 1
ATOM 694 C C . ALA A 1 88 ? -6.803 -8.177 6.599 1.00 83.19 88 ALA A C 1
ATOM 696 O O . ALA A 1 88 ? -6.356 -8.826 5.647 1.00 83.19 88 ALA A O 1
ATOM 697 N N . TYR A 1 89 ? -6.184 -7.097 7.074 1.00 76.31 89 TYR A N 1
ATOM 698 C CA . TYR A 1 89 ? -4.916 -6.609 6.556 1.00 76.31 89 TYR A CA 1
ATOM 699 C C . TYR A 1 89 ? -3.790 -7.640 6.740 1.00 76.31 89 TYR A C 1
ATOM 701 O O . TYR A 1 89 ? -3.079 -7.966 5.787 1.00 76.31 89 TYR A O 1
ATOM 709 N N . SER A 1 90 ? -3.651 -8.180 7.950 1.00 82.44 90 SER A N 1
ATOM 710 C CA . SER A 1 90 ? -2.520 -9.034 8.331 1.00 82.44 90 SER A CA 1
ATOM 711 C C . SER A 1 90 ? -2.618 -10.449 7.760 1.00 82.44 90 SER A C 1
ATOM 713 O O . SER A 1 90 ? -1.604 -11.005 7.347 1.00 82.44 90 SER A O 1
ATOM 715 N N . PHE A 1 91 ? -3.819 -11.031 7.709 1.00 84.00 91 PHE A N 1
ATOM 716 C CA . PHE A 1 91 ? -4.013 -12.424 7.290 1.00 84.00 91 PHE A CA 1
ATOM 717 C C . PHE A 1 91 ? -4.359 -12.590 5.813 1.00 84.00 91 PHE A C 1
ATOM 719 O O . PHE A 1 91 ? -4.064 -13.639 5.243 1.00 84.00 91 PHE A O 1
ATOM 726 N N . PHE A 1 92 ? -4.951 -11.580 5.172 1.00 85.69 92 PHE A N 1
ATOM 727 C CA . PHE A 1 92 ? -5.295 -11.669 3.752 1.00 85.69 92 PHE A CA 1
ATOM 728 C C . PHE A 1 92 ? -4.444 -10.727 2.915 1.00 85.69 92 PHE A C 1
ATOM 730 O O . PHE A 1 92 ? -3.693 -11.186 2.056 1.00 85.69 92 PHE A O 1
ATOM 737 N N . LYS A 1 93 ? -4.508 -9.417 3.176 1.00 82.44 93 LYS A N 1
ATOM 738 C CA . LYS A 1 93 ? -3.897 -8.427 2.278 1.00 82.44 93 LYS A CA 1
ATOM 739 C C . LYS A 1 93 ? -2.380 -8.580 2.182 1.00 82.44 93 LYS A C 1
ATOM 741 O O . LYS A 1 93 ? -1.865 -8.691 1.074 1.00 82.44 93 LYS A O 1
ATOM 746 N N . VAL A 1 94 ? -1.663 -8.607 3.306 1.00 81.88 94 VAL A N 1
ATOM 747 C CA . VAL A 1 94 ? -0.194 -8.723 3.295 1.00 81.88 94 VAL A CA 1
ATOM 748 C C . VAL A 1 94 ? 0.269 -10.042 2.661 1.00 81.88 94 VAL A C 1
ATOM 750 O O . VAL A 1 94 ? 1.103 -9.983 1.756 1.00 81.88 94 VAL A O 1
ATOM 753 N N . PRO A 1 95 ? -0.271 -11.219 3.036 1.00 85.00 95 PRO A N 1
ATOM 754 C CA . PRO A 1 95 ? 0.098 -12.475 2.386 1.00 85.00 95 PRO A CA 1
ATOM 755 C C . PRO A 1 95 ? -0.206 -12.497 0.885 1.00 85.00 95 PRO A C 1
ATOM 757 O O . PRO A 1 95 ? 0.627 -12.952 0.105 1.00 85.00 95 PRO A O 1
ATOM 760 N N . MET A 1 96 ? -1.356 -11.962 0.458 1.00 88.56 96 MET A N 1
ATOM 761 C CA . MET A 1 96 ? -1.705 -11.882 -0.965 1.00 88.56 96 MET A CA 1
ATOM 762 C C . MET A 1 96 ? -0.758 -10.966 -1.741 1.00 88.56 96 MET A C 1
ATOM 764 O O . MET A 1 96 ? -0.344 -11.327 -2.839 1.00 88.56 96 MET A O 1
ATOM 768 N N . LEU A 1 97 ? -0.381 -9.815 -1.176 1.00 83.75 97 LEU A N 1
ATOM 769 C CA . LEU A 1 97 ? 0.581 -8.903 -1.799 1.00 83.75 97 LEU A CA 1
ATOM 770 C C . LEU A 1 97 ? 1.973 -9.528 -1.910 1.00 83.75 97 LEU A C 1
ATOM 772 O O . LEU A 1 97 ? 2.611 -9.395 -2.950 1.00 83.75 97 LEU A O 1
ATOM 776 N N . ARG A 1 98 ? 2.429 -10.246 -0.875 1.00 85.94 98 ARG A N 1
ATOM 777 C CA . ARG A 1 98 ? 3.700 -10.986 -0.925 1.00 85.94 98 ARG A CA 1
ATOM 778 C C . ARG A 1 98 ? 3.678 -12.042 -2.027 1.00 85.94 98 ARG A C 1
ATOM 780 O O . ARG A 1 98 ? 4.595 -12.079 -2.839 1.00 85.94 98 ARG A O 1
ATOM 787 N N . ARG A 1 99 ? 2.599 -12.825 -2.119 1.00 90.38 99 ARG A N 1
ATOM 788 C CA . ARG A 1 99 ? 2.462 -13.842 -3.170 1.00 90.38 99 ARG A CA 1
ATOM 789 C C . ARG A 1 99 ? 2.400 -13.231 -4.569 1.00 90.38 99 ARG A C 1
ATOM 791 O O . ARG A 1 99 ? 3.060 -13.724 -5.471 1.00 90.38 99 ARG A O 1
ATOM 798 N N . LEU A 1 100 ? 1.679 -12.123 -4.736 1.00 90.62 100 LEU A N 1
ATOM 799 C CA . LEU A 1 100 ? 1.655 -11.391 -6.002 1.00 90.62 100 LEU A CA 1
ATOM 800 C C . LEU A 1 100 ? 3.056 -10.903 -6.397 1.00 90.62 100 LEU A C 1
ATOM 802 O O . LEU A 1 100 ? 3.439 -11.044 -7.552 1.00 90.62 100 LEU A O 1
ATOM 806 N N . ALA A 1 101 ? 3.830 -10.363 -5.452 1.00 87.94 101 ALA A N 1
ATOM 807 C CA . ALA A 1 101 ? 5.200 -9.929 -5.714 1.00 87.94 101 ALA A CA 1
ATOM 808 C C . ALA A 1 101 ? 6.111 -11.101 -6.129 1.00 87.94 101 ALA A C 1
ATOM 810 O O . ALA A 1 101 ? 6.928 -10.954 -7.037 1.00 87.94 101 ALA A O 1
ATOM 811 N N . GLU A 1 102 ? 5.948 -12.271 -5.507 1.00 92.38 102 GLU A N 1
ATOM 812 C CA . GLU A 1 102 ? 6.650 -13.498 -5.900 1.00 92.38 102 GLU A CA 1
ATOM 813 C C . GLU A 1 102 ? 6.242 -14.006 -7.288 1.00 92.38 102 GLU A C 1
ATOM 815 O O . GLU A 1 102 ? 7.080 -14.531 -8.016 1.00 92.38 102 GLU A O 1
ATOM 820 N N . ASP A 1 103 ? 4.973 -13.879 -7.665 1.00 92.38 103 ASP A N 1
ATOM 821 C CA . ASP A 1 103 ? 4.508 -14.286 -8.992 1.00 92.38 103 ASP A CA 1
ATOM 822 C C . ASP A 1 103 ? 4.999 -13.306 -10.065 1.00 92.38 103 ASP A C 1
ATOM 824 O O . ASP A 1 103 ? 5.470 -13.725 -11.121 1.00 92.38 103 ASP A O 1
ATOM 828 N N . MET A 1 104 ? 4.984 -12.003 -9.769 1.00 88.81 104 MET A N 1
ATOM 829 C CA . MET A 1 104 ? 5.532 -10.963 -10.644 1.00 88.81 104 MET A CA 1
ATOM 830 C C . MET A 1 104 ? 7.041 -11.106 -10.851 1.00 88.81 104 MET A C 1
ATOM 832 O O . MET A 1 104 ? 7.521 -10.840 -11.949 1.00 88.81 104 MET A O 1
ATOM 836 N N . SER A 1 105 ? 7.799 -11.546 -9.841 1.00 90.38 105 SER A N 1
ATOM 837 C CA . SER A 1 105 ? 9.247 -11.750 -9.994 1.00 90.38 105 SER A CA 1
ATOM 838 C C . SER A 1 105 ? 9.597 -12.927 -10.909 1.00 90.38 105 SER A C 1
ATOM 840 O O . SER A 1 105 ? 10.689 -12.957 -11.471 1.00 90.38 105 SER A O 1
ATOM 842 N N . LYS A 1 106 ? 8.666 -13.869 -11.092 1.00 91.12 106 LYS A N 1
ATOM 843 C CA . LYS A 1 106 ? 8.794 -15.019 -12.000 1.00 91.12 106 LYS A CA 1
ATOM 844 C C . LYS A 1 106 ? 8.226 -14.745 -13.391 1.00 91.12 106 LYS A C 1
ATOM 846 O O . LYS A 1 106 ? 8.328 -15.610 -14.258 1.00 91.12 106 LYS A O 1
ATOM 851 N N . MET A 1 107 ? 7.585 -13.594 -13.610 1.00 87.75 107 MET A N 1
ATOM 852 C CA . MET A 1 107 ? 7.068 -13.243 -14.929 1.00 87.75 107 MET A CA 1
ATOM 853 C C . MET A 1 107 ? 8.233 -12.972 -15.877 1.00 87.75 107 MET A C 1
ATOM 855 O O . MET A 1 107 ? 8.941 -11.975 -15.758 1.00 87.75 107 MET A O 1
ATOM 859 N N . GLU A 1 108 ? 8.397 -13.856 -16.853 1.00 88.25 108 GLU A N 1
ATOM 860 C CA . GLU A 1 108 ? 9.305 -13.655 -17.972 1.00 88.25 108 GLU A CA 1
ATOM 861 C C . GLU A 1 108 ? 8.526 -13.265 -19.227 1.00 88.25 108 GLU A C 1
ATOM 863 O O . GLU A 1 108 ? 7.376 -13.663 -19.425 1.00 88.25 108 GLU A O 1
ATOM 868 N N . LEU A 1 109 ? 9.172 -12.496 -20.106 1.00 86.31 109 LEU A N 1
ATOM 869 C CA . LEU A 1 109 ? 8.646 -12.268 -21.447 1.00 86.31 109 LEU A CA 1
ATOM 870 C C . LEU A 1 109 ? 8.517 -13.604 -22.185 1.00 86.31 109 LEU A C 1
ATOM 872 O O . LEU A 1 109 ? 9.428 -14.435 -22.131 1.00 86.31 109 LEU A O 1
ATOM 876 N N . SER A 1 110 ? 7.418 -13.769 -22.922 1.00 90.50 110 SER A N 1
ATOM 877 C CA . SER A 1 110 ? 7.276 -14.881 -23.860 1.00 90.50 110 SER A CA 1
ATOM 878 C C . SER A 1 110 ? 8.422 -14.855 -24.873 1.00 90.50 110 SER A C 1
ATOM 880 O O . SER A 1 110 ? 8.883 -13.782 -25.268 1.00 90.50 110 SER A O 1
ATOM 882 N N . ASP A 1 111 ? 8.859 -16.019 -25.349 1.00 90.31 111 ASP A N 1
ATOM 883 C CA . ASP A 1 111 ? 9.911 -16.107 -26.370 1.00 90.31 111 ASP A CA 1
ATOM 884 C C . ASP A 1 111 ? 9.527 -15.372 -27.663 1.00 90.31 111 ASP A C 1
ATOM 886 O O . ASP A 1 111 ? 10.376 -14.765 -28.322 1.00 90.31 111 ASP A O 1
ATOM 890 N N . MET A 1 112 ? 8.232 -15.341 -27.992 1.00 91.75 112 MET A N 1
ATOM 891 C CA . MET A 1 112 ? 7.710 -14.541 -29.101 1.00 91.75 112 MET A CA 1
ATOM 892 C C . MET A 1 112 ? 7.922 -13.039 -28.861 1.00 91.75 112 MET A C 1
ATOM 894 O O . MET A 1 112 ? 8.378 -12.326 -29.757 1.00 91.75 112 MET A O 1
ATOM 898 N N . ASP A 1 113 ? 7.638 -12.559 -27.649 1.00 91.94 113 ASP A N 1
ATOM 899 C CA . ASP A 1 113 ? 7.819 -11.153 -27.289 1.00 91.94 113 ASP A CA 1
ATOM 900 C C . ASP A 1 113 ? 9.301 -10.784 -27.263 1.00 91.94 113 ASP A C 1
ATOM 902 O O . ASP A 1 113 ? 9.679 -9.774 -27.856 1.00 91.94 113 ASP A O 1
ATOM 906 N N . LYS A 1 114 ? 10.158 -11.625 -26.664 1.00 93.00 114 LYS A N 1
ATOM 907 C CA . LYS A 1 114 ? 11.623 -11.452 -26.674 1.00 93.00 114 LYS A CA 1
ATOM 908 C C . LYS A 1 114 ? 12.134 -11.275 -28.107 1.00 93.00 114 LYS A C 1
ATOM 910 O O . LYS A 1 114 ? 12.807 -10.287 -28.399 1.00 93.00 114 LYS A O 1
ATOM 915 N N . THR A 1 115 ? 11.722 -12.161 -29.014 1.00 93.00 115 THR A N 1
ATOM 916 C CA . THR A 1 115 ? 12.118 -12.122 -30.430 1.00 93.00 115 THR A CA 1
ATOM 917 C C . THR A 1 115 ? 11.635 -10.843 -31.123 1.00 93.00 115 THR A C 1
ATOM 919 O O . THR A 1 115 ? 12.399 -10.182 -31.829 1.00 93.00 115 THR A O 1
ATOM 922 N N . ASN A 1 116 ? 10.382 -10.441 -30.889 1.00 94.25 116 ASN A N 1
ATOM 923 C CA . ASN A 1 116 ? 9.827 -9.203 -31.441 1.00 94.25 116 ASN A CA 1
ATOM 924 C C . ASN A 1 116 ? 10.565 -7.958 -30.922 1.00 94.25 116 ASN A C 1
ATOM 926 O O . ASN A 1 116 ? 10.867 -7.046 -31.700 1.00 94.25 116 ASN A O 1
ATOM 930 N N . TYR A 1 117 ? 10.887 -7.913 -29.627 1.00 93.00 117 TYR A N 1
ATOM 931 C CA . TYR A 1 117 ? 11.644 -6.813 -29.030 1.00 93.00 117 TYR A CA 1
ATOM 932 C C . TYR A 1 117 ? 13.072 -6.742 -29.569 1.00 93.00 117 TYR A C 1
ATOM 934 O O . TYR A 1 117 ? 13.551 -5.644 -29.857 1.00 93.00 117 TYR A O 1
ATOM 942 N N . GLU A 1 118 ? 13.743 -7.876 -29.754 1.00 95.06 118 GLU A N 1
ATOM 943 C CA . GLU A 1 118 ? 15.081 -7.930 -30.347 1.00 95.06 118 GLU A CA 1
ATOM 944 C C . GLU A 1 118 ? 15.082 -7.468 -31.805 1.00 95.06 118 GLU A C 1
ATOM 946 O O . GLU A 1 118 ? 15.888 -6.610 -32.175 1.00 95.06 118 GLU A O 1
ATOM 951 N N . ALA A 1 119 ? 14.139 -7.953 -32.615 1.00 94.81 119 ALA A N 1
ATOM 952 C CA . ALA A 1 119 ? 13.982 -7.524 -34.002 1.00 94.81 119 ALA A CA 1
ATOM 953 C C . ALA A 1 119 ? 13.726 -6.012 -34.092 1.00 94.81 119 ALA A C 1
ATOM 955 O O . ALA A 1 119 ? 14.389 -5.302 -34.855 1.00 94.81 119 ALA A O 1
ATOM 956 N N . ARG A 1 120 ? 12.823 -5.493 -33.248 1.00 95.50 120 ARG A N 1
ATOM 957 C CA . ARG A 1 120 ? 12.550 -4.056 -33.146 1.00 95.50 120 ARG A CA 1
ATOM 958 C C . ARG A 1 120 ? 13.794 -3.278 -32.722 1.00 95.50 120 ARG A C 1
ATOM 960 O O . ARG A 1 120 ? 14.111 -2.266 -33.339 1.00 95.50 120 ARG A O 1
ATOM 967 N N . ARG A 1 121 ? 14.526 -3.746 -31.709 1.00 95.81 121 ARG A N 1
ATOM 968 C CA . ARG A 1 121 ? 15.761 -3.106 -31.234 1.00 95.81 121 ARG A CA 1
ATOM 969 C C . ARG A 1 121 ? 16.824 -3.046 -32.327 1.00 95.81 121 ARG A C 1
ATOM 971 O O . ARG A 1 121 ? 17.479 -2.018 -32.464 1.00 95.81 121 ARG A O 1
ATOM 978 N N . ASN A 1 122 ? 16.993 -4.118 -33.096 1.00 96.25 122 ASN A N 1
ATOM 979 C CA . ASN A 1 122 ? 17.959 -4.165 -34.191 1.00 96.25 122 ASN A CA 1
ATOM 980 C C . ASN A 1 122 ? 17.583 -3.190 -35.305 1.00 96.25 122 ASN A C 1
ATOM 982 O O . ASN A 1 122 ? 18.437 -2.427 -35.747 1.00 96.25 122 ASN A O 1
ATOM 986 N N . ARG A 1 123 ? 16.301 -3.138 -35.681 1.00 96.38 123 ARG A N 1
ATOM 987 C CA . ARG A 1 123 ? 15.804 -2.157 -36.649 1.00 96.38 123 ARG A CA 1
ATOM 988 C C . ARG A 1 123 ? 16.058 -0.720 -36.189 1.00 96.38 123 ARG A C 1
ATOM 990 O O . ARG A 1 123 ? 16.620 0.062 -36.944 1.00 96.38 123 ARG A O 1
ATOM 997 N N . LEU A 1 124 ? 15.705 -0.388 -34.944 1.00 96.69 124 LEU A N 1
ATOM 998 C CA . LEU A 1 124 ? 15.918 0.964 -34.416 1.00 96.69 124 LEU A CA 1
ATOM 999 C C . LEU A 1 124 ? 17.403 1.339 -34.346 1.00 96.69 124 LEU A C 1
ATOM 1001 O O . LEU A 1 124 ? 17.739 2.496 -34.563 1.00 96.69 124 LEU A O 1
ATOM 1005 N N . LYS A 1 125 ? 18.301 0.393 -34.044 1.00 97.25 125 LYS A N 1
ATOM 1006 C CA . LYS A 1 125 ? 19.748 0.662 -34.065 1.00 97.25 125 LYS A CA 1
ATOM 1007 C C . LYS A 1 125 ? 20.224 1.073 -35.455 1.00 97.25 125 LYS A C 1
ATOM 1009 O O . LYS A 1 125 ? 20.952 2.051 -35.558 1.00 97.25 125 LYS A O 1
ATOM 1014 N N . VAL A 1 126 ? 19.780 0.360 -36.491 1.00 96.69 126 VAL A N 1
ATOM 1015 C CA . VAL A 1 126 ? 20.116 0.697 -37.881 1.00 96.69 126 VAL A CA 1
ATOM 1016 C C . VAL A 1 126 ? 19.598 2.093 -38.229 1.00 96.69 126 VAL A C 1
ATOM 1018 O O . VAL A 1 126 ? 20.375 2.921 -38.687 1.00 96.69 126 VAL A O 1
ATOM 1021 N N . GLU A 1 127 ? 18.334 2.393 -37.913 1.00 96.62 127 GLU A N 1
ATOM 1022 C CA . GLU A 1 127 ? 17.745 3.721 -38.159 1.00 96.62 127 GLU A CA 1
ATOM 1023 C C . GLU A 1 127 ? 18.510 4.843 -37.420 1.00 96.62 127 GLU A C 1
ATOM 1025 O O . GLU A 1 127 ? 18.728 5.923 -37.969 1.00 96.62 127 GLU A O 1
ATOM 1030 N N . ILE A 1 128 ? 18.969 4.593 -36.187 1.00 96.88 128 ILE A N 1
ATOM 1031 C CA . ILE A 1 128 ? 19.790 5.547 -35.421 1.00 96.88 128 ILE A CA 1
ATOM 1032 C C . ILE A 1 128 ? 21.160 5.762 -36.071 1.00 96.88 128 ILE A C 1
ATOM 1034 O O . ILE A 1 128 ? 21.634 6.899 -36.128 1.00 96.88 128 ILE A O 1
ATOM 1038 N N . ASP A 1 129 ? 21.815 4.697 -36.527 1.00 97.12 129 ASP A N 1
ATOM 1039 C CA . ASP A 1 129 ? 23.137 4.794 -37.146 1.00 97.12 129 ASP A CA 1
ATOM 1040 C C . ASP A 1 129 ? 23.065 5.512 -38.502 1.00 97.12 129 ASP A C 1
ATOM 1042 O O . ASP A 1 129 ? 23.887 6.390 -38.771 1.00 97.12 129 ASP A O 1
ATOM 1046 N N . GLU A 1 130 ? 22.036 5.241 -39.306 1.00 96.88 130 GLU A N 1
ATOM 1047 C CA . GLU A 1 130 ? 21.753 5.979 -40.544 1.00 96.88 130 GLU A CA 1
ATOM 1048 C C . GLU A 1 130 ? 21.512 7.469 -40.270 1.00 96.88 130 GLU A C 1
ATOM 1050 O O . GLU A 1 130 ? 22.128 8.329 -40.904 1.00 96.88 130 GLU A O 1
ATOM 1055 N N . ALA A 1 131 ? 20.687 7.793 -39.270 1.00 96.19 131 ALA A N 1
ATOM 1056 C CA . ALA A 1 131 ? 20.437 9.177 -38.878 1.00 96.19 131 ALA A CA 1
ATOM 1057 C C . ALA A 1 131 ? 21.714 9.886 -38.394 1.00 96.19 131 ALA A C 1
ATOM 1059 O O . ALA A 1 131 ? 21.918 11.065 -38.689 1.00 96.19 131 ALA A O 1
ATOM 1060 N N . ARG A 1 132 ? 22.604 9.181 -37.684 1.00 97.25 132 ARG A N 1
ATOM 1061 C CA . ARG A 1 132 ? 23.908 9.718 -37.261 1.00 97.25 132 ARG A CA 1
ATOM 1062 C C . ARG A 1 132 ? 24.823 10.017 -38.441 1.00 97.25 132 ARG A C 1
ATOM 1064 O O . ARG A 1 132 ? 25.489 11.051 -38.423 1.00 97.25 132 ARG A O 1
ATOM 1071 N N . ILE A 1 133 ? 24.865 9.136 -39.440 1.00 96.69 133 ILE A N 1
ATOM 1072 C CA . ILE A 1 133 ? 25.649 9.354 -40.661 1.00 96.69 133 ILE A CA 1
ATOM 1073 C C . ILE A 1 133 ? 25.117 10.584 -41.397 1.00 96.69 133 ILE A C 1
ATOM 1075 O O . ILE A 1 133 ? 25.886 11.508 -41.655 1.00 96.69 133 ILE A O 1
ATOM 1079 N N . ALA A 1 134 ? 23.805 10.651 -41.630 1.00 95.88 134 ALA A N 1
ATOM 1080 C CA . ALA A 1 134 ? 23.178 11.791 -42.296 1.00 95.88 134 ALA A CA 1
ATOM 1081 C C . ALA A 1 134 ? 23.440 13.114 -41.553 1.00 95.88 134 ALA A C 1
ATOM 1083 O O . ALA A 1 134 ? 23.769 14.129 -42.164 1.00 95.88 134 ALA A O 1
ATOM 1084 N N . LEU A 1 135 ? 23.362 13.110 -40.219 1.00 96.94 135 LEU A N 1
ATOM 1085 C CA . LEU A 1 135 ? 23.644 14.294 -39.407 1.00 96.94 135 LEU A CA 1
ATOM 1086 C C . LEU A 1 135 ? 25.114 14.724 -39.511 1.00 96.94 135 LEU A C 1
ATOM 1088 O O . LEU A 1 135 ? 25.404 15.919 -39.583 1.00 96.94 135 LEU A O 1
ATOM 1092 N N . LYS A 1 136 ? 26.046 13.767 -39.564 1.00 97.12 136 LYS A N 1
ATOM 1093 C CA . LYS A 1 136 ? 27.467 14.055 -39.782 1.00 97.12 136 LYS A CA 1
ATOM 1094 C C . LYS A 1 136 ? 27.701 14.713 -41.144 1.00 97.12 136 LYS A C 1
ATOM 1096 O O . LYS A 1 136 ? 28.417 15.706 -41.207 1.00 97.12 136 LYS A O 1
ATOM 1101 N N . GLU A 1 137 ? 27.077 14.208 -42.204 1.00 95.88 137 GLU A N 1
ATOM 1102 C CA . GLU A 1 137 ? 27.186 14.785 -43.551 1.00 95.88 137 GLU A CA 1
ATOM 1103 C C . GLU A 1 137 ? 26.659 16.225 -43.608 1.00 95.88 137 GLU A C 1
ATOM 1105 O O . GLU A 1 137 ? 27.291 17.100 -44.206 1.00 95.88 137 GLU A O 1
ATOM 1110 N N . VAL A 1 138 ? 25.531 16.494 -42.943 1.00 96.69 138 VAL A N 1
ATOM 1111 C CA . VAL A 1 138 ? 24.979 17.852 -42.829 1.00 96.69 138 VAL A CA 1
ATOM 1112 C C . VAL A 1 138 ? 25.951 18.776 -42.096 1.00 96.69 138 VAL A C 1
ATOM 1114 O O . VAL A 1 138 ? 26.220 19.872 -42.586 1.00 96.69 138 VAL A O 1
ATOM 1117 N N . ASN A 1 139 ? 26.532 18.333 -40.977 1.00 96.06 139 ASN A N 1
ATOM 1118 C CA . ASN A 1 139 ? 27.526 19.123 -40.244 1.00 96.06 139 ASN A CA 1
ATOM 1119 C C . ASN A 1 139 ? 28.778 19.406 -41.086 1.00 96.06 139 ASN A C 1
ATOM 1121 O O . ASN A 1 139 ? 29.226 20.545 -41.145 1.00 96.06 139 ASN A O 1
ATOM 1125 N N . GLU A 1 140 ? 29.295 18.416 -41.819 1.00 96.50 140 GLU A N 1
ATOM 1126 C CA . GLU A 1 140 ? 30.427 18.630 -42.731 1.00 96.50 140 GLU A CA 1
ATOM 1127 C C . GLU A 1 140 ? 30.093 19.641 -43.843 1.00 96.50 140 GLU A C 1
ATOM 1129 O O . GLU A 1 140 ? 30.961 20.398 -44.287 1.00 96.50 140 GLU A O 1
ATOM 1134 N N . CYS A 1 141 ? 28.843 19.673 -44.315 1.00 96.38 141 CYS A N 1
ATOM 1135 C CA . CYS A 1 141 ? 28.388 20.665 -45.288 1.00 96.38 141 CYS A CA 1
ATOM 1136 C C . CYS A 1 141 ? 28.341 22.074 -44.681 1.00 96.38 141 CYS A C 1
ATOM 1138 O O . CYS A 1 141 ? 28.840 23.017 -45.301 1.00 96.38 141 CYS A O 1
ATOM 1140 N N . ILE A 1 142 ? 27.804 22.202 -43.463 1.00 95.88 142 ILE A N 1
ATOM 1141 C CA . ILE A 1 142 ? 27.783 23.460 -42.704 1.00 95.88 142 ILE A CA 1
ATOM 1142 C C . ILE A 1 142 ? 29.211 23.986 -42.537 1.00 95.88 142 ILE A C 1
ATOM 1144 O O . ILE A 1 142 ? 29.487 25.110 -42.956 1.00 95.88 142 ILE A O 1
ATOM 1148 N N . ASP A 1 143 ? 30.139 23.149 -42.069 1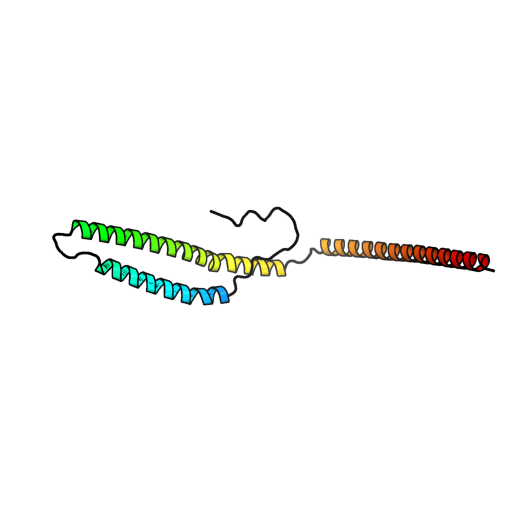.00 95.81 143 ASP A N 1
ATOM 1149 C CA . ASP A 1 143 ? 31.543 23.525 -41.877 1.00 95.81 143 ASP A CA 1
ATOM 1150 C C . ASP A 1 143 ? 32.184 24.026 -43.180 1.00 95.81 143 ASP A C 1
ATOM 1152 O O . ASP A 1 143 ? 32.932 25.007 -43.193 1.00 95.81 143 ASP A O 1
ATOM 1156 N N . ARG A 1 144 ? 31.904 23.377 -44.319 1.00 95.06 144 ARG A N 1
ATOM 1157 C CA . ARG A 1 144 ? 32.424 23.816 -45.628 1.00 95.06 144 ARG A CA 1
ATOM 1158 C C . ARG A 1 144 ? 31.875 25.182 -46.030 1.00 95.06 144 ARG A C 1
ATOM 1160 O O . ARG A 1 144 ? 32.637 26.000 -46.550 1.00 95.06 144 ARG A O 1
ATOM 1167 N N . ILE A 1 145 ? 30.586 25.428 -45.804 1.00 95.25 145 ILE A N 1
ATOM 1168 C CA . ILE A 1 145 ? 29.936 26.704 -46.126 1.00 95.25 145 ILE A CA 1
ATOM 1169 C C . ILE A 1 145 ? 30.461 27.818 -45.216 1.00 95.25 145 ILE A C 1
ATOM 1171 O O . ILE A 1 145 ? 30.798 28.893 -45.713 1.00 95.25 145 ILE A O 1
ATOM 1175 N N . GLU A 1 146 ? 30.596 27.566 -43.914 1.00 94.25 146 GLU A N 1
ATOM 1176 C CA . GLU A 1 146 ? 31.161 28.529 -42.964 1.00 94.25 146 GLU A CA 1
ATOM 1177 C C . GLU A 1 146 ? 32.608 28.882 -43.317 1.00 94.25 146 GLU A C 1
ATOM 1179 O O . GLU A 1 146 ? 32.956 30.059 -43.424 1.00 94.25 146 GLU A O 1
ATOM 1184 N N . ASN A 1 147 ? 33.436 27.880 -43.617 1.00 92.88 147 ASN A N 1
ATOM 1185 C CA . ASN A 1 147 ? 34.811 28.100 -44.059 1.00 92.88 147 ASN A CA 1
ATOM 1186 C C . ASN A 1 147 ? 34.891 28.871 -45.386 1.00 92.88 147 ASN A C 1
ATOM 1188 O O . ASN A 1 147 ? 35.790 29.695 -45.571 1.00 92.88 147 ASN A O 1
ATOM 1192 N N . PHE A 1 148 ? 33.974 28.620 -46.324 1.00 93.50 148 PHE A N 1
ATOM 1193 C CA . PHE A 1 148 ? 33.898 29.381 -47.571 1.00 93.50 148 PHE A CA 1
ATOM 1194 C C . PHE A 1 148 ? 33.517 30.843 -47.314 1.00 93.50 148 PHE A C 1
ATOM 1196 O O . PHE A 1 148 ? 34.182 31.746 -47.822 1.00 93.50 148 PHE A O 1
ATOM 1203 N N . LYS A 1 149 ? 32.507 31.081 -46.470 1.00 94.00 149 LYS A N 1
ATOM 1204 C CA . LYS A 1 149 ? 32.096 32.426 -46.052 1.00 94.00 149 LYS A CA 1
ATOM 1205 C C . LYS A 1 149 ? 33.265 33.195 -45.432 1.00 94.00 149 LYS A C 1
ATOM 1207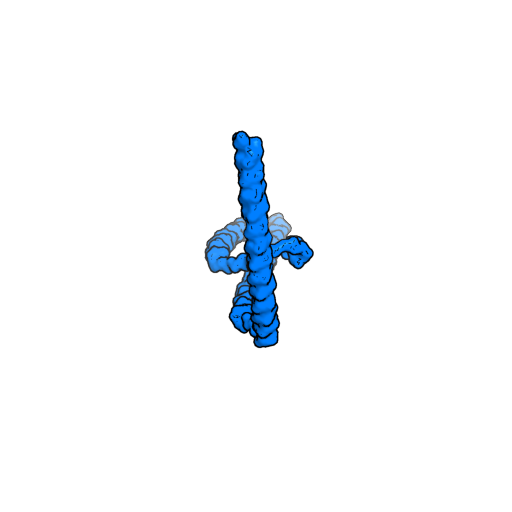 O O . LYS A 1 149 ? 33.549 34.302 -45.884 1.00 94.00 149 LYS A O 1
ATOM 1212 N N . LEU A 1 150 ? 33.983 32.593 -44.479 1.00 92.06 150 LEU A N 1
ATOM 1213 C CA . LEU A 1 150 ? 35.155 33.204 -43.838 1.00 92.06 150 LEU A CA 1
ATOM 1214 C C . LEU A 1 150 ? 36.245 33.577 -44.856 1.00 92.06 150 LEU A C 1
ATOM 1216 O O . LEU A 1 150 ? 36.827 34.658 -44.775 1.00 92.06 150 LEU A O 1
ATOM 1220 N N . LYS A 1 151 ? 36.499 32.721 -45.856 1.00 89.75 151 LYS A N 1
ATOM 1221 C CA . LYS A 1 151 ? 37.450 33.018 -46.942 1.00 89.75 151 LYS A CA 1
ATOM 1222 C C . LYS A 1 151 ? 36.999 34.196 -47.810 1.00 89.75 151 LYS A C 1
ATOM 1224 O O . LYS A 1 151 ? 37.828 35.037 -48.155 1.00 89.75 151 LYS A O 1
ATOM 1229 N N . CYS A 1 152 ? 35.713 34.279 -48.151 1.00 88.50 152 CYS A N 1
ATOM 1230 C CA . CYS A 1 152 ? 35.166 35.403 -48.916 1.00 88.50 152 CYS A CA 1
ATOM 1231 C C . CYS A 1 152 ? 35.194 36.720 -48.130 1.00 88.50 152 CYS A C 1
ATOM 1233 O O . CYS A 1 152 ? 35.472 37.771 -48.707 1.00 88.50 152 CYS A O 1
ATOM 1235 N N . GLU A 1 153 ? 34.923 36.679 -46.825 1.00 88.62 153 GLU A N 1
ATOM 1236 C CA . GLU A 1 153 ? 35.027 37.847 -45.944 1.00 88.62 153 GLU A CA 1
ATOM 1237 C C . GLU A 1 153 ? 36.483 38.319 -45.821 1.00 88.62 153 GLU A C 1
ATOM 1239 O O . GLU A 1 153 ? 36.749 39.508 -45.983 1.00 88.62 153 GLU A O 1
ATOM 1244 N N . ALA A 1 154 ? 37.442 37.401 -45.663 1.00 81.69 154 ALA A N 1
ATOM 1245 C CA . ALA A 1 154 ? 38.868 37.732 -45.632 1.00 81.69 154 ALA A CA 1
ATOM 1246 C C . ALA A 1 154 ? 39.370 38.367 -46.945 1.00 81.69 154 ALA A C 1
ATOM 1248 O O . ALA A 1 154 ? 40.174 39.295 -46.908 1.00 81.69 154 ALA A O 1
ATOM 1249 N N . GLN A 1 155 ? 38.873 37.917 -48.104 1.00 73.38 155 GLN A N 1
ATOM 1250 C CA . GLN A 1 155 ? 39.207 38.504 -49.411 1.00 73.38 155 GLN A CA 1
ATOM 1251 C C . GLN A 1 155 ? 38.560 39.873 -49.666 1.00 73.38 155 GLN A C 1
ATOM 1253 O O . GLN A 1 155 ? 39.050 40.612 -50.510 1.00 73.38 155 GLN A O 1
ATOM 1258 N N . ARG A 1 156 ? 37.474 40.224 -48.968 1.00 66.50 156 ARG A N 1
ATOM 1259 C CA . ARG A 1 156 ? 36.829 41.547 -49.065 1.00 66.50 156 ARG A CA 1
ATOM 1260 C C . ARG A 1 156 ? 37.523 42.636 -48.241 1.00 66.50 156 ARG A C 1
ATOM 1262 O O . ARG A 1 156 ? 37.215 43.807 -48.436 1.00 66.50 156 ARG A O 1
ATOM 1269 N N . HIS A 1 157 ? 38.398 42.252 -47.312 1.00 56.47 157 HIS A N 1
ATOM 1270 C CA . HIS A 1 157 ? 39.134 43.159 -46.424 1.00 56.47 157 HIS A CA 1
ATOM 1271 C C . HIS A 1 157 ? 40.609 43.373 -46.833 1.00 56.47 157 HIS A C 1
ATOM 1273 O O . HIS A 1 157 ? 41.333 44.060 -46.111 1.00 56.47 157 HIS A O 1
ATOM 1279 N N . LEU A 1 158 ? 41.034 42.811 -47.971 1.00 47.72 158 LEU A N 1
ATOM 1280 C CA . LEU A 1 158 ? 42.288 43.109 -48.683 1.00 47.72 158 LEU A CA 1
ATOM 1281 C C . LEU A 1 158 ? 42.008 44.066 -49.846 1.00 47.72 158 LEU A C 1
ATOM 1283 O O . LEU A 1 158 ? 42.870 44.937 -50.093 1.00 47.72 158 LEU A O 1
#

pLDDT: mean 79.76, std 18.82, range [30.69, 97.25]

Sequence (158 aa):
PWVFLKGATTGDGEGQLPPLVTEDDQKEKIPKEIQSRSGIESTLSKWLQDIPTEAHQIDEAVDKVQMLVLKTYSFIRSQVCDQVELFAYSFFKVPMLRRLAEDMSKMELSDMDKTNYEARRNRLKVEIDEARIALKEVNECIDRIENFKLKCEAQRHL

Foldseek 3Di:
DDDPPPPPPDDDDDPPDDPDPDVVVVVVVVVVVVVVVVVVVVVLVVLVVVQDPDPVCVVVNVVSVVVSVVVVVVVVVVVVVVVVVVCCCPPPVVVVVVVVVVVVVPDDDDPVRVVVVVVVVVVVVVVVVVVVVVVVVVVVVVVVVVVVVVVVVVVVVD

Secondary structure (DSSP, 8-state):
---TTSSTTS------------HHHHHTHHHHHHHHHHHHHHHHHHHHHTS--SGGGHHHHHHHHHHHHHHHHHHHHHHHHHHHHHHHIIIIIHHHHHHHHHHHHT-PPPHHHHHHHHHHHHHHHHHHHHHHHHHHHHHHHHHHHHHHHHHHHHHH--

Radius of gyration: 37.56 Å; chains: 1; bounding box: 77×59×97 Å

Organism: Alexandrium catenella (NCBI:txid2925)